Protein AF-A0A352WLZ6-F1 (afdb_monomer_lite)

Structure (mmCIF, N/CA/C/O backbone):
d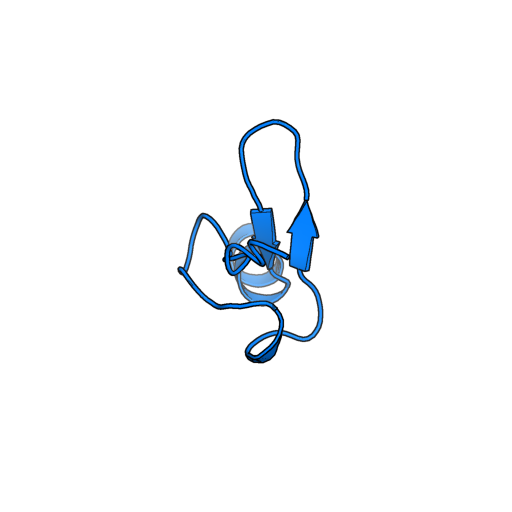ata_AF-A0A352WLZ6-F1
#
_entry.id   AF-A0A352WLZ6-F1
#
loop_
_atom_site.group_PDB
_atom_site.id
_atom_site.type_symbol
_atom_site.label_atom_id
_atom_site.label_alt_id
_atom_site.label_comp_id
_atom_site.label_asym_id
_atom_site.label_entity_id
_atom_site.label_seq_id
_atom_site.pdbx_PDB_ins_code
_atom_site.Cartn_x
_atom_site.Cartn_y
_atom_site.Cartn_z
_atom_site.occupancy
_atom_site.B_iso_or_equiv
_atom_site.auth_seq_id
_atom_site.auth_comp_id
_atom_site.auth_asym_id
_atom_site.auth_atom_id
_atom_site.pdbx_PDB_model_num
ATOM 1 N N . MET A 1 1 ? -4.345 -0.473 23.692 1.00 53.75 1 MET A N 1
ATOM 2 C CA . MET A 1 1 ? -3.411 -1.042 22.700 1.00 53.75 1 MET A CA 1
ATOM 3 C C . MET A 1 1 ? -3.080 0.075 21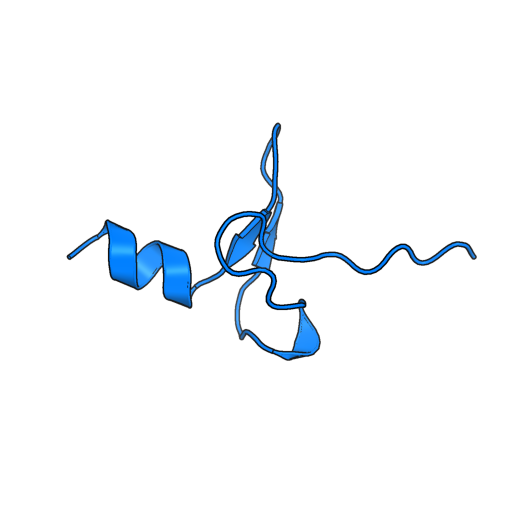.734 1.00 53.75 1 MET A C 1
ATOM 5 O O . MET A 1 1 ? -4.002 0.745 21.294 1.00 53.75 1 MET A O 1
ATOM 9 N N . SER A 1 2 ? -1.801 0.365 21.517 1.00 57.47 2 SER A N 1
ATOM 10 C CA . SER A 1 2 ? -1.341 1.373 20.558 1.00 57.47 2 SER A CA 1
ATOM 11 C C . SER A 1 2 ? -1.524 0.826 19.142 1.00 57.47 2 SER A C 1
ATOM 13 O O . SER A 1 2 ? -0.575 0.327 18.542 1.00 57.47 2 SER A O 1
ATOM 15 N N . ASP A 1 3 ? -2.769 0.843 18.667 1.00 67.81 3 ASP A N 1
ATOM 16 C CA . ASP A 1 3 ? -3.126 0.521 17.289 1.00 67.81 3 ASP A CA 1
ATOM 17 C C . ASP A 1 3 ? -2.604 1.664 16.415 1.00 67.81 3 ASP A C 1
ATOM 19 O O . ASP A 1 3 ? -3.192 2.741 16.337 1.00 67.81 3 ASP A O 1
ATOM 23 N N . THR A 1 4 ? -1.385 1.497 15.905 1.00 75.88 4 THR A N 1
ATOM 24 C CA . THR A 1 4 ? -0.833 2.447 14.942 1.00 75.88 4 THR A CA 1
ATOM 25 C C . THR A 1 4 ? -1.479 2.109 13.608 1.00 75.88 4 THR A C 1
ATOM 27 O O . THR A 1 4 ? -1.326 0.970 13.159 1.00 75.88 4 THR A O 1
ATOM 30 N N . PRO A 1 5 ? -2.204 3.049 12.986 1.00 80.19 5 PRO A N 1
ATOM 31 C CA . PRO A 1 5 ? -2.953 2.749 11.783 1.00 80.19 5 PRO A CA 1
ATOM 32 C C . PRO A 1 5 ? -1.993 2.314 10.668 1.00 80.19 5 PRO A C 1
ATOM 34 O O . PRO A 1 5 ? -0.952 2.933 10.427 1.00 80.19 5 PRO A O 1
ATOM 37 N N . ILE A 1 6 ? -2.318 1.185 10.036 1.00 91.31 6 ILE A N 1
ATOM 38 C CA . ILE A 1 6 ? -1.517 0.599 8.960 1.00 91.31 6 ILE A CA 1
ATOM 39 C C . ILE A 1 6 ? -1.981 1.205 7.637 1.00 91.31 6 ILE A C 1
ATOM 41 O O . ILE A 1 6 ? -3.154 1.104 7.273 1.00 91.31 6 ILE A O 1
ATOM 45 N N . HIS A 1 7 ? -1.037 1.798 6.910 1.00 95.75 7 HIS A N 1
ATOM 46 C CA . HIS A 1 7 ? -1.278 2.482 5.644 1.00 95.75 7 HIS A CA 1
ATOM 47 C C . HIS A 1 7 ? -0.392 1.928 4.531 1.00 95.75 7 HIS A C 1
ATOM 49 O O . HIS A 1 7 ? 0.757 1.548 4.770 1.00 95.75 7 HIS A O 1
ATOM 55 N N . CYS A 1 8 ? -0.906 1.946 3.302 1.00 96.50 8 CYS A N 1
ATOM 56 C CA . CYS A 1 8 ? -0.131 1.693 2.097 1.00 96.50 8 CYS A CA 1
ATOM 57 C C . CYS A 1 8 ? 1.014 2.708 1.993 1.00 96.50 8 CYS A C 1
ATOM 59 O O . CYS A 1 8 ? 0.793 3.918 1.978 1.00 96.50 8 CYS A O 1
ATOM 61 N N . SER A 1 9 ? 2.242 2.218 1.868 1.00 96.06 9 SER A N 1
ATOM 62 C CA . SER A 1 9 ? 3.456 3.030 1.772 1.00 96.06 9 SER A CA 1
ATOM 63 C C . SER A 1 9 ? 3.569 3.809 0.457 1.00 96.06 9 SER A C 1
ATOM 65 O O . SER A 1 9 ? 4.426 4.678 0.346 1.00 96.06 9 SER A O 1
ATOM 67 N N . PHE A 1 10 ? 2.718 3.509 -0.527 1.00 95.06 10 PHE A N 1
ATOM 68 C CA . PHE A 1 10 ? 2.739 4.135 -1.849 1.00 95.06 10 PHE A CA 1
ATOM 69 C C . PHE A 1 10 ? 1.682 5.234 -1.992 1.00 95.06 10 PHE A C 1
ATOM 71 O O . PHE A 1 10 ? 2.002 6.342 -2.409 1.00 95.06 10 PHE A O 1
ATOM 78 N N . CYS A 1 11 ? 0.426 4.944 -1.637 1.00 96.31 11 CYS A N 1
ATOM 79 C CA . CYS A 1 11 ? -0.694 5.880 -1.803 1.00 96.31 11 CYS A CA 1
ATOM 80 C C . CYS A 1 11 ? -1.259 6.431 -0.484 1.00 96.31 11 CYS A C 1
ATOM 82 O O . CYS A 1 11 ? -2.114 7.311 -0.518 1.00 96.31 11 CYS A O 1
ATOM 84 N N . GLY A 1 12 ? -0.822 5.918 0.671 1.00 95.69 12 GLY A N 1
ATOM 85 C CA . GLY A 1 12 ? -1.263 6.365 1.998 1.00 95.69 12 GLY A CA 1
ATOM 86 C C . GLY A 1 12 ? -2.620 5.827 2.468 1.00 95.69 12 GLY A C 1
ATOM 87 O O . GLY A 1 12 ? -2.999 6.075 3.612 1.00 95.69 12 GLY A O 1
ATOM 88 N N . ARG A 1 13 ? -3.350 5.075 1.634 1.00 96.00 13 ARG A N 1
ATOM 89 C CA . ARG A 1 13 ? -4.654 4.494 1.998 1.00 96.00 13 ARG A CA 1
ATOM 90 C C . ARG A 1 13 ? -4.543 3.545 3.185 1.00 96.00 13 ARG A C 1
ATOM 92 O O . ARG A 1 13 ? -3.591 2.765 3.267 1.00 96.00 13 ARG A O 1
ATOM 99 N N . SER A 1 14 ? -5.499 3.629 4.101 1.00 95.19 14 SER A N 1
ATOM 100 C CA . SER A 1 14 ? -5.599 2.709 5.230 1.00 95.19 14 SER A CA 1
ATOM 101 C C . SER A 1 14 ? -6.179 1.365 4.787 1.00 95.19 14 SER A C 1
ATOM 103 O O . SER A 1 14 ? -6.690 1.233 3.677 1.00 95.19 14 SER A O 1
ATOM 105 N N . LYS A 1 15 ? -6.145 0.369 5.676 1.00 91.19 15 LYS A N 1
ATOM 106 C CA . LYS A 1 15 ? -6.823 -0.919 5.460 1.00 91.19 15 LYS A CA 1
ATOM 107 C C . LYS A 1 15 ? -8.345 -0.784 5.271 1.00 91.19 15 LYS A C 1
ATOM 109 O O . LYS A 1 15 ? -8.955 -1.688 4.723 1.00 91.19 15 LYS A O 1
ATOM 114 N N . GLU A 1 16 ? -8.955 0.302 5.740 1.00 93.75 16 GLU A N 1
ATOM 115 C CA . GLU A 1 16 ? -10.399 0.547 5.613 1.00 93.75 16 GLU A CA 1
ATOM 116 C C . GLU A 1 16 ? -10.775 1.104 4.229 1.00 93.75 16 GLU A C 1
ATOM 118 O O . GLU A 1 16 ? -11.933 1.026 3.828 1.00 93.75 16 GLU A O 1
ATOM 123 N N . ASP A 1 17 ? -9.794 1.641 3.495 1.00 95.62 17 ASP A N 1
ATOM 124 C CA . ASP A 1 17 ? -9.980 2.294 2.194 1.00 95.62 17 ASP A CA 1
ATOM 125 C C . ASP A 1 17 ? -9.711 1.363 0.996 1.00 95.62 17 ASP A C 1
ATOM 127 O O . ASP A 1 17 ? -9.814 1.806 -0.150 1.00 95.62 17 ASP A O 1
ATOM 131 N N . VAL A 1 18 ? -9.271 0.123 1.238 1.00 95.75 18 VAL A N 1
ATOM 132 C CA . VAL A 1 18 ? -8.822 -0.831 0.207 1.00 95.75 18 VAL A CA 1
ATOM 133 C C . VAL A 1 18 ? -9.279 -2.246 0.537 1.00 95.75 18 VAL A C 1
ATOM 135 O O . VAL A 1 18 ? -9.383 -2.600 1.712 1.00 95.75 18 VAL A O 1
ATOM 138 N N . ASP A 1 19 ? -9.484 -3.081 -0.481 1.00 96.44 19 ASP A N 1
ATOM 139 C CA . ASP A 1 19 ? -9.921 -4.464 -0.261 1.00 96.44 19 ASP A CA 1
ATOM 140 C C . ASP A 1 19 ? -8.754 -5.341 0.209 1.00 96.44 19 ASP A C 1
ATOM 142 O O . ASP A 1 19 ? -8.918 -6.248 1.034 1.00 96.44 19 ASP A O 1
ATOM 146 N N . VAL A 1 20 ? -7.546 -5.053 -0.287 1.00 95.44 20 VAL A N 1
ATOM 147 C CA . VAL A 1 20 ? -6.326 -5.776 0.084 1.00 95.44 20 VAL A CA 1
ATOM 148 C C . VAL A 1 20 ? -5.224 -4.808 0.490 1.00 95.44 20 VAL A C 1
ATOM 150 O O . VAL A 1 20 ? -4.857 -3.905 -0.256 1.00 95.44 20 VAL A O 1
ATOM 153 N N . LEU A 1 21 ? -4.629 -5.065 1.658 1.00 96.62 21 LEU A N 1
ATOM 154 C CA . LEU A 1 21 ? -3.411 -4.414 2.129 1.00 96.62 21 LEU A CA 1
ATOM 155 C C . LEU A 1 21 ? -2.403 -5.479 2.573 1.00 96.62 21 LEU A C 1
ATOM 157 O O . LEU A 1 21 ? -2.637 -6.211 3.536 1.00 96.62 21 LEU A O 1
ATOM 161 N N . ILE A 1 22 ? -1.283 -5.568 1.863 1.00 95.00 22 ILE A N 1
ATOM 162 C CA . ILE A 1 22 ? -0.248 -6.586 2.054 1.00 95.00 22 ILE A CA 1
ATOM 163 C C . ILE A 1 22 ? 0.916 -5.971 2.826 1.00 95.00 22 ILE A C 1
ATOM 165 O O . ILE A 1 22 ? 1.470 -4.956 2.408 1.00 95.00 22 ILE A O 1
ATOM 169 N N . ALA A 1 23 ? 1.312 -6.601 3.933 1.00 94.88 23 ALA A N 1
ATOM 170 C CA . ALA A 1 23 ? 2.522 -6.246 4.669 1.00 94.88 23 ALA A CA 1
ATOM 171 C C . ALA A 1 23 ? 3.756 -6.901 4.031 1.00 94.88 23 ALA A C 1
ATOM 173 O O . ALA A 1 23 ? 3.824 -8.122 3.897 1.00 94.88 23 ALA A O 1
ATOM 174 N N . GLY A 1 24 ? 4.732 -6.084 3.651 1.00 90.38 24 GLY A N 1
ATOM 175 C CA . GLY A 1 24 ? 6.057 -6.501 3.203 1.00 90.38 24 GLY A CA 1
ATOM 176 C C . GLY A 1 24 ? 7.135 -6.214 4.251 1.00 90.38 24 GLY A C 1
ATOM 177 O O . GLY A 1 24 ? 6.868 -5.690 5.329 1.00 90.38 24 GLY A O 1
ATOM 178 N N . VAL A 1 25 ? 8.388 -6.533 3.917 1.00 92.56 25 VAL A N 1
ATOM 179 C CA . VAL A 1 25 ? 9.543 -6.338 4.817 1.00 92.56 25 VAL A CA 1
ATOM 180 C C . VAL A 1 25 ? 9.814 -4.853 5.095 1.00 92.56 25 VAL A C 1
ATOM 182 O O . VAL A 1 25 ? 10.226 -4.495 6.193 1.00 92.56 25 VAL A O 1
ATOM 185 N N . THR A 1 26 ? 9.590 -3.987 4.104 1.00 90.31 26 THR A N 1
ATOM 186 C CA . THR A 1 26 ? 9.947 -2.558 4.150 1.00 90.31 26 THR A CA 1
ATOM 187 C C . THR A 1 26 ? 8.748 -1.613 4.051 1.00 90.31 26 THR A C 1
ATOM 189 O O . THR A 1 26 ? 8.934 -0.400 4.002 1.00 90.31 26 THR A O 1
ATOM 192 N N . GLY A 1 27 ? 7.519 -2.130 4.018 1.00 92.88 27 GLY A N 1
ATOM 193 C CA . GLY A 1 27 ? 6.323 -1.309 3.847 1.00 92.88 27 GLY A CA 1
ATOM 194 C C . GLY A 1 27 ? 5.080 -2.130 3.541 1.00 92.88 27 GLY A C 1
ATOM 195 O O . GLY A 1 27 ? 5.132 -3.357 3.512 1.00 92.88 27 GLY A O 1
ATOM 196 N N . HIS A 1 28 ? 3.968 -1.444 3.300 1.00 95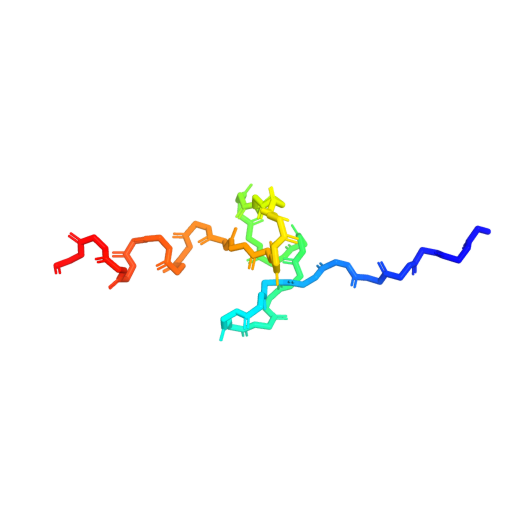.88 28 HIS A N 1
ATOM 197 C CA . HIS A 1 28 ? 2.691 -2.062 2.949 1.00 95.88 28 HIS A CA 1
ATOM 198 C C . HIS A 1 28 ? 2.265 -1.624 1.548 1.00 95.88 28 HIS A C 1
ATOM 200 O O . HIS A 1 28 ? 2.453 -0.464 1.183 1.00 95.88 28 HIS A O 1
ATOM 206 N N . ILE A 1 29 ? 1.673 -2.525 0.770 1.00 96.81 29 ILE A N 1
ATOM 207 C CA . ILE A 1 29 ? 1.146 -2.227 -0.568 1.00 96.81 29 ILE A CA 1
ATOM 208 C C . ILE A 1 29 ? -0.322 -2.642 -0.660 1.00 96.81 29 ILE A C 1
ATOM 210 O O . ILE A 1 29 ? -0.693 -3.693 -0.141 1.00 96.81 29 ILE A O 1
ATOM 214 N N . CYS A 1 30 ? -1.160 -1.813 -1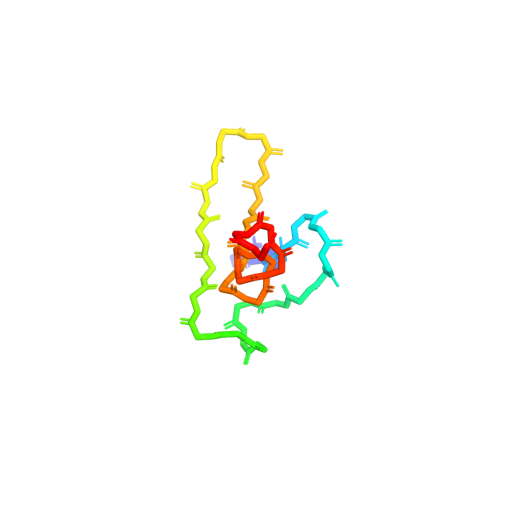.284 1.00 97.50 30 CYS A N 1
ATOM 215 C CA . CYS A 1 30 ? -2.571 -2.123 -1.511 1.00 97.50 30 CYS A CA 1
ATOM 216 C C . CYS A 1 30 ? -2.849 -2.604 -2.940 1.00 97.50 30 CYS A C 1
ATOM 218 O O . CYS A 1 30 ? -2.076 -2.303 -3.853 1.00 97.50 30 CYS A O 1
ATOM 220 N N . ASP A 1 31 ? -3.982 -3.278 -3.124 1.00 96.50 31 ASP A N 1
ATOM 221 C CA . ASP A 1 31 ? -4.573 -3.671 -4.417 1.00 96.50 31 ASP A CA 1
ATOM 222 C C . ASP A 1 31 ? -4.446 -2.611 -5.523 1.00 96.50 31 ASP A C 1
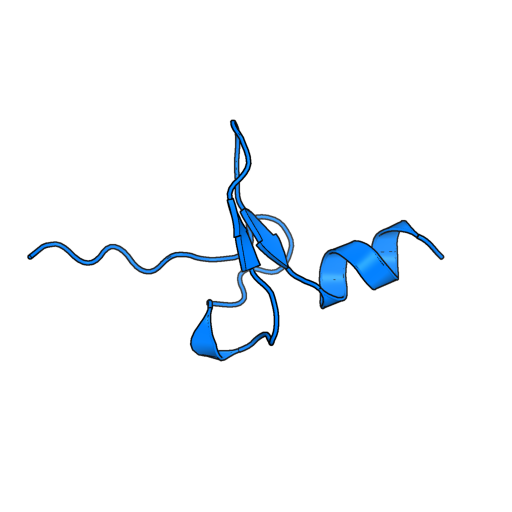ATOM 224 O O . ASP A 1 31 ? -3.853 -2.873 -6.564 1.00 96.50 31 ASP A O 1
ATOM 228 N N . HIS A 1 32 ? -4.880 -1.379 -5.278 1.00 96.56 32 HIS A N 1
ATOM 229 C CA . HIS A 1 32 ? -4.832 -0.306 -6.265 1.00 96.56 32 HIS A CA 1
ATOM 230 C C . HIS A 1 32 ? -3.415 0.032 -6.737 1.00 96.56 32 HIS A C 1
ATOM 232 O O . HIS A 1 32 ? -3.229 0.482 -7.865 1.00 96.56 32 HIS A O 1
ATOM 238 N N . CYS A 1 33 ? -2.414 -0.094 -5.864 1.00 96.44 33 CYS A N 1
ATOM 239 C CA . CYS A 1 33 ? -1.023 0.147 -6.242 1.00 96.44 33 CYS A CA 1
ATOM 240 C C . CYS A 1 33 ? -0.436 -1.047 -6.995 1.00 96.44 33 CYS A C 1
ATOM 242 O O . CYS A 1 33 ? 0.426 -0.841 -7.842 1.00 96.44 33 CYS A O 1
ATOM 244 N N . ILE A 1 34 ? -0.910 -2.263 -6.710 1.00 95.19 34 ILE A N 1
ATOM 245 C CA . ILE A 1 34 ? -0.551 -3.470 -7.462 1.00 95.19 34 ILE A CA 1
ATOM 246 C C . ILE A 1 34 ? -1.087 -3.355 -8.892 1.00 95.19 34 ILE A C 1
ATOM 248 O O . ILE A 1 34 ? -0.310 -3.474 -9.832 1.00 95.19 34 ILE A O 1
ATOM 252 N N . GLU A 1 35 ? -2.370 -3.025 -9.060 1.00 95.75 35 GLU A N 1
ATOM 253 C CA . GLU A 1 35 ? -2.993 -2.832 -10.379 1.00 95.75 35 GLU A CA 1
ATOM 254 C C . GLU A 1 35 ? -2.304 -1.735 -11.201 1.00 95.75 35 GLU A C 1
ATOM 256 O O . GLU A 1 35 ? -2.097 -1.893 -12.399 1.00 95.75 35 GLU A O 1
ATOM 261 N N . GLN A 1 36 ? -1.906 -0.628 -10.562 1.00 94.06 36 GLN A N 1
ATOM 262 C CA . GLN A 1 36 ? -1.163 0.446 -11.233 1.00 94.06 36 GLN A CA 1
ATOM 263 C C . GLN A 1 36 ? 0.255 0.038 -11.658 1.00 94.06 36 GLN A C 1
ATOM 265 O O . GLN A 1 36 ? 0.797 0.649 -12.575 1.00 94.06 36 GLN A O 1
ATOM 270 N N . ALA A 1 37 ? 0.875 -0.928 -10.976 1.00 92.44 37 ALA A N 1
ATOM 271 C CA . ALA A 1 37 ? 2.238 -1.375 -11.262 1.00 92.44 37 ALA A CA 1
ATOM 272 C C . ALA A 1 37 ? 2.304 -2.505 -12.304 1.00 92.44 37 ALA A C 1
ATOM 274 O O . ALA A 1 37 ? 3.342 -2.667 -12.940 1.00 92.44 37 ALA A O 1
ATOM 275 N N . ASP A 1 38 ? 1.228 -3.281 -12.448 1.00 86.38 38 ASP A N 1
ATOM 276 C CA . ASP A 1 38 ? 1.107 -4.396 -13.400 1.00 86.38 38 ASP A CA 1
ATOM 277 C C . ASP A 1 38 ? 0.673 -3.955 -14.818 1.00 86.38 38 ASP A C 1
ATOM 279 O O . ASP A 1 38 ? 0.658 -4.769 -15.737 1.00 86.38 38 ASP A O 1
ATOM 283 N N . GLY A 1 39 ? 0.325 -2.673 -14.996 1.00 59.19 39 GLY A N 1
ATOM 284 C CA . GLY A 1 39 ? -0.139 -2.086 -16.264 1.00 59.19 39 GLY A CA 1
ATOM 285 C C . GLY A 1 3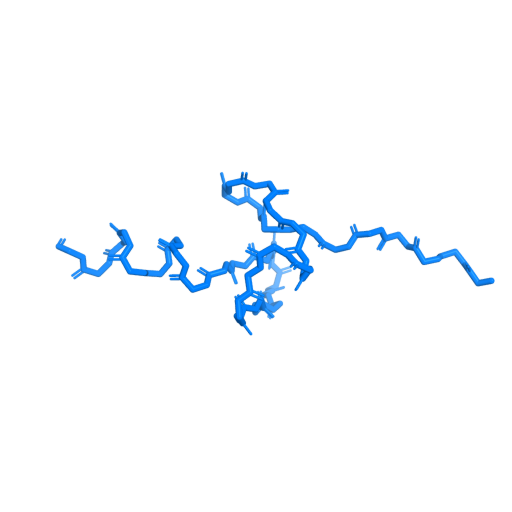9 ? 0.914 -1.960 -17.362 1.00 59.19 39 GLY A C 1
ATOM 286 O O . GLY A 1 39 ? 2.040 -1.498 -17.069 1.00 59.19 39 GLY A O 1
#

Radius of gyration: 10.28 Å; chains: 1; bounding box: 20×13×39 Å

pLDDT: mean 90.17, std 11.32, range [53.75, 97.5]

Sequence (39 aa):
MSDTPIHCSFCGRSKEDVDVLIAGVTGHICDHCIEQADG

Foldseek 3Di:
DPCDFAAAPPPRHTCVRAVDWDDDPVGIHGPVVVVVVVD

Secondary structure (DSSP, 8-state):
---PPPB-TTT--BTTS-S-EEE-SS-EEEHHHHHHH--